Protein AF-A0A3M1DUH5-F1 (afdb_monomer_lite)

Foldseek 3Di:
DDLLVLLLVLLVLLVVLLVVQCVDPVRVVVSVLSVVLSVLSVVCNVPLVVQDPVCNLVPVVVSLVVSLVSLVVSLVVCVVVVPPPSNVSSVVSSVSSVVSNVVD

Se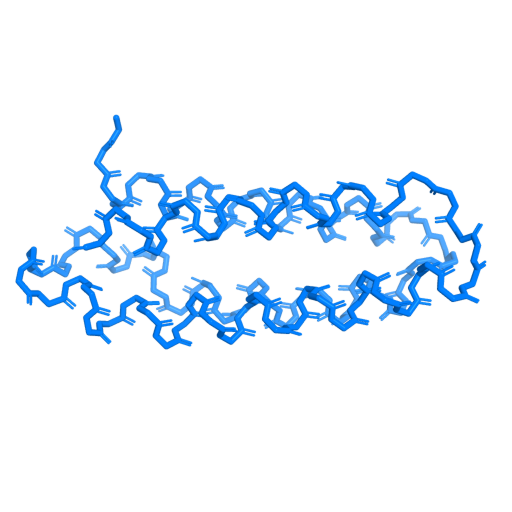quence (104 aa):
MNISSRYRHLVAEVEDMQQRMARVEELDRYARRLERAVEILAELHESVGEIPQMHLERELTPVLLKAHNRIDRIRVDLENQEVADWPGRLWSLQQAIYRLLNDL

Structure (mmCIF, N/CA/C/O backbone):
data_AF-A0A3M1DUH5-F1
#
_entry.id   AF-A0A3M1DUH5-F1
#
loop_
_atom_site.group_PDB
_atom_site.id
_atom_site.type_symbol
_atom_site.label_atom_id
_atom_site.label_alt_id
_atom_site.label_comp_id
_atom_site.label_asym_id
_atom_site.label_entity_id
_atom_site.label_seq_id
_atom_site.pdbx_PDB_ins_code
_atom_site.Cartn_x
_atom_site.Cartn_y
_atom_site.Cartn_z
_atom_site.occupancy
_atom_site.B_iso_or_equiv
_atom_site.auth_seq_id
_atom_site.auth_comp_id
_atom_site.auth_asym_id
_atom_site.auth_atom_id
_atom_site.pdbx_PDB_model_num
ATOM 1 N N . MET A 1 1 ? -16.769 4.496 1.741 1.00 68.69 1 MET A N 1
ATOM 2 C CA . MET A 1 1 ? -16.121 3.225 2.139 1.00 68.69 1 MET A CA 1
ATOM 3 C C . MET A 1 1 ? -15.584 3.387 3.554 1.00 68.69 1 MET A C 1
ATOM 5 O O . MET A 1 1 ? -15.014 4.436 3.824 1.00 68.69 1 MET A O 1
ATOM 9 N N . ASN A 1 2 ? -15.791 2.412 4.444 1.00 91.25 2 ASN A N 1
ATOM 10 C CA . ASN A 1 2 ? -15.215 2.440 5.799 1.00 91.25 2 ASN A CA 1
ATOM 11 C C . ASN A 1 2 ? -13.698 2.136 5.768 1.00 91.25 2 ASN A C 1
ATOM 13 O O . ASN A 1 2 ? -13.175 1.709 4.735 1.00 91.25 2 ASN A O 1
ATOM 17 N N . ILE A 1 3 ? -12.997 2.370 6.883 1.00 95.12 3 ILE A N 1
ATOM 18 C CA . ILE A 1 3 ? -11.538 2.181 6.998 1.00 95.12 3 ILE A CA 1
ATOM 19 C C . ILE A 1 3 ? -11.114 0.760 6.624 1.00 95.12 3 ILE A C 1
ATOM 21 O O . ILE A 1 3 ? -10.188 0.594 5.835 1.00 95.12 3 ILE A O 1
ATOM 25 N N . SER A 1 4 ? -11.838 -0.260 7.087 1.00 94.69 4 SER A N 1
ATOM 26 C CA . SER A 1 4 ? -11.532 -1.659 6.774 1.00 94.69 4 SER A CA 1
ATOM 27 C C . SER A 1 4 ? -11.640 -1.975 5.281 1.00 94.69 4 SER A C 1
ATOM 29 O O . SER A 1 4 ? -10.758 -2.623 4.724 1.00 94.69 4 SER A O 1
ATOM 31 N N . SER A 1 5 ? -12.659 -1.457 4.590 1.00 95.50 5 SER A N 1
ATOM 32 C CA . SER A 1 5 ? -12.778 -1.622 3.134 1.00 95.50 5 SER A CA 1
ATOM 33 C C . SER A 1 5 ? -11.647 -0.915 2.389 1.00 95.50 5 SER A C 1
ATOM 35 O O . SER A 1 5 ? -11.136 -1.439 1.404 1.00 95.50 5 SER A O 1
ATOM 37 N N . ARG A 1 6 ? -11.250 0.282 2.843 1.00 96.62 6 ARG A N 1
ATOM 38 C CA . ARG A 1 6 ? -10.146 1.040 2.229 1.00 96.62 6 ARG A CA 1
ATOM 39 C C . ARG A 1 6 ? -8.809 0.353 2.439 1.00 96.62 6 ARG A C 1
ATOM 41 O O . ARG A 1 6 ? -8.015 0.308 1.510 1.00 96.62 6 ARG A O 1
ATOM 48 N N . TYR A 1 7 ? -8.594 -0.206 3.624 1.00 97.69 7 TYR A N 1
ATOM 49 C CA . TYR A 1 7 ? -7.414 -0.996 3.932 1.00 97.69 7 TYR A CA 1
ATOM 50 C C . TYR A 1 7 ? -7.321 -2.233 3.034 1.00 97.69 7 TYR A C 1
ATOM 52 O O . TYR A 1 7 ? -6.300 -2.441 2.393 1.00 97.69 7 TYR A O 1
ATOM 60 N N . ARG A 1 8 ? -8.404 -3.012 2.901 1.00 97.19 8 ARG A N 1
ATOM 61 C CA . ARG A 1 8 ? -8.422 -4.189 2.011 1.00 97.19 8 ARG A CA 1
ATOM 62 C C . ARG A 1 8 ? -8.184 -3.824 0.549 1.00 97.19 8 ARG A C 1
ATOM 64 O O . ARG A 1 8 ? -7.441 -4.511 -0.141 1.00 97.19 8 ARG A O 1
ATOM 71 N N . HIS A 1 9 ? -8.774 -2.720 0.090 1.00 97.12 9 HIS A N 1
ATOM 72 C CA . HIS A 1 9 ? -8.517 -2.217 -1.257 1.00 97.12 9 HIS A CA 1
ATOM 73 C C . HIS A 1 9 ? -7.044 -1.849 -1.455 1.00 97.12 9 HIS A C 1
ATOM 75 O O . HIS A 1 9 ? -6.451 -2.258 -2.444 1.00 97.12 9 HIS A O 1
ATOM 81 N N . LEU A 1 10 ? -6.440 -1.161 -0.483 1.00 97.88 10 LEU A N 1
ATOM 82 C CA . LEU A 1 10 ? -5.019 -0.829 -0.505 1.00 97.88 10 LEU A CA 1
ATOM 83 C C . LEU A 1 10 ? -4.134 -2.084 -0.587 1.00 97.88 10 LEU A C 1
ATOM 85 O O . LEU A 1 10 ? -3.183 -2.091 -1.362 1.00 97.88 10 LEU A O 1
ATOM 89 N N . VAL A 1 11 ? -4.439 -3.143 0.175 1.00 98.06 11 VAL A N 1
ATOM 90 C CA . VAL A 1 11 ? -3.690 -4.413 0.097 1.00 98.06 11 VAL A CA 1
ATOM 91 C C . VAL A 1 11 ? -3.745 -4.975 -1.325 1.00 98.06 11 VAL A C 1
ATOM 93 O O . VAL A 1 11 ? -2.699 -5.237 -1.916 1.00 98.06 11 VAL A O 1
ATOM 96 N N . ALA A 1 12 ? -4.943 -5.047 -1.912 1.00 97.81 12 ALA A N 1
ATOM 97 C CA . ALA A 1 12 ? -5.131 -5.525 -3.280 1.00 97.81 12 ALA A CA 1
ATOM 98 C C . ALA A 1 12 ? -4.411 -4.653 -4.331 1.00 97.81 12 ALA A C 1
ATOM 100 O O . ALA A 1 12 ? -3.862 -5.180 -5.296 1.00 97.81 12 ALA A O 1
ATOM 101 N N . GLU A 1 13 ? -4.372 -3.327 -4.157 1.00 97.88 13 GLU A N 1
ATOM 102 C CA . GLU A 1 13 ? -3.637 -2.422 -5.055 1.00 97.88 13 GLU A CA 1
ATOM 103 C C . GLU A 1 13 ? -2.117 -2.648 -4.989 1.00 97.88 13 GLU A C 1
ATOM 105 O O . GLU A 1 13 ? -1.436 -2.622 -6.018 1.00 97.88 13 GLU A O 1
ATOM 110 N N . VAL A 1 14 ? -1.569 -2.886 -3.793 1.00 97.94 14 VAL A N 1
ATOM 111 C CA . VAL A 1 14 ? -0.138 -3.177 -3.616 1.00 97.94 14 VAL A CA 1
ATOM 112 C C . VAL A 1 14 ? 0.209 -4.561 -4.181 1.00 97.94 14 VAL A C 1
ATOM 114 O O . VAL A 1 14 ? 1.247 -4.705 -4.830 1.00 97.94 14 VAL A O 1
ATOM 117 N N . GLU A 1 15 ? -0.667 -5.554 -4.005 1.00 98.25 15 GLU A N 1
ATOM 118 C CA . GLU A 1 15 ? -0.543 -6.891 -4.604 1.00 98.25 15 GLU A CA 1
ATOM 119 C C . GLU A 1 15 ? -0.559 -6.852 -6.135 1.00 98.25 15 GLU A C 1
ATOM 121 O O . GLU A 1 15 ? 0.330 -7.409 -6.779 1.00 98.25 15 GLU A O 1
ATOM 126 N N . ASP A 1 16 ? -1.524 -6.157 -6.740 1.00 98.19 16 ASP A N 1
ATOM 127 C CA . ASP A 1 16 ? -1.594 -5.996 -8.196 1.00 98.19 16 ASP A CA 1
ATOM 128 C C . ASP A 1 16 ? -0.347 -5.277 -8.735 1.00 98.19 16 ASP A C 1
ATOM 130 O O . ASP A 1 16 ? 0.230 -5.697 -9.742 1.00 98.19 16 ASP A O 1
ATOM 134 N N . MET A 1 17 ? 0.147 -4.250 -8.036 1.00 97.69 17 MET A N 1
ATOM 135 C CA . MET A 1 17 ? 1.401 -3.592 -8.407 1.00 97.69 17 MET A CA 1
ATOM 136 C C . MET A 1 17 ? 2.588 -4.559 -8.369 1.00 97.69 17 MET A C 1
ATOM 138 O O . MET A 1 17 ? 3.380 -4.593 -9.313 1.00 97.69 17 MET A O 1
ATOM 142 N N . GLN A 1 18 ? 2.696 -5.369 -7.314 1.00 97.94 18 GLN A N 1
ATOM 143 C CA . GLN A 1 18 ? 3.738 -6.385 -7.178 1.00 97.94 18 GLN A CA 1
ATOM 144 C C . GLN A 1 18 ? 3.694 -7.388 -8.333 1.00 97.94 18 GLN A C 1
ATOM 146 O O . GLN A 1 18 ? 4.725 -7.629 -8.965 1.00 97.94 18 GLN A O 1
ATOM 151 N N . GLN A 1 19 ? 2.512 -7.899 -8.674 1.00 97.81 19 GLN A N 1
ATOM 152 C CA . GLN A 1 19 ? 2.345 -8.853 -9.769 1.00 97.81 19 GLN A CA 1
ATOM 153 C C . GLN A 1 19 ? 2.691 -8.238 -11.127 1.00 97.81 19 GLN A C 1
ATOM 155 O O . GLN A 1 19 ? 3.295 -8.899 -11.972 1.00 97.81 19 GLN A O 1
ATOM 160 N N . ARG A 1 20 ? 2.335 -6.968 -11.355 1.00 96.38 20 ARG A N 1
ATOM 161 C CA . ARG A 1 20 ? 2.697 -6.253 -12.587 1.00 96.38 20 ARG A CA 1
ATOM 162 C C . ARG A 1 20 ? 4.206 -6.073 -12.709 1.00 96.38 20 ARG A C 1
ATOM 164 O O . ARG A 1 20 ? 4.735 -6.278 -13.796 1.00 96.38 20 ARG A O 1
ATOM 171 N N . MET A 1 21 ? 4.891 -5.729 -11.617 1.00 96.00 21 MET A N 1
ATOM 172 C CA . MET A 1 21 ? 6.354 -5.631 -11.600 1.00 96.00 21 MET A CA 1
ATOM 173 C C . MET A 1 21 ? 7.013 -6.996 -11.828 1.00 96.00 21 MET A C 1
ATOM 175 O O . MET A 1 21 ? 7.977 -7.078 -12.574 1.00 96.00 21 MET A O 1
ATOM 179 N N . ALA A 1 22 ? 6.474 -8.076 -11.254 1.00 96.56 22 ALA A N 1
ATOM 180 C CA . ALA A 1 22 ? 7.028 -9.427 -11.402 1.00 96.56 22 ALA A CA 1
ATOM 181 C C . ALA A 1 22 ? 6.987 -9.960 -12.848 1.00 96.56 22 ALA A C 1
ATOM 183 O O . ALA A 1 22 ? 7.726 -10.877 -13.191 1.00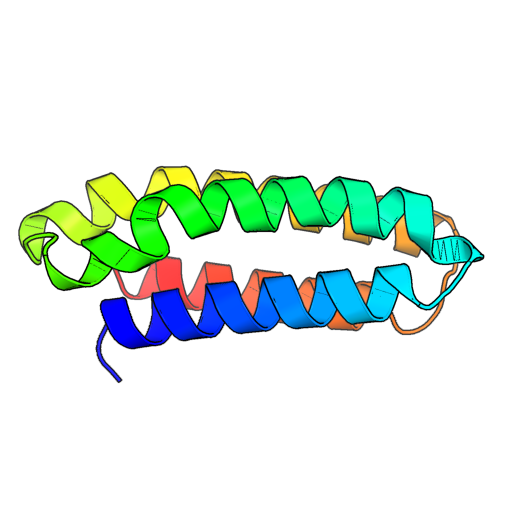 96.56 22 ALA A O 1
ATOM 184 N N . ARG A 1 23 ? 6.124 -9.399 -13.705 1.00 96.25 23 ARG A N 1
ATOM 185 C CA . ARG A 1 23 ? 6.018 -9.763 -15.130 1.00 96.25 23 ARG A CA 1
ATOM 186 C C . ARG A 1 23 ? 7.039 -9.057 -16.023 1.00 96.25 23 ARG A C 1
ATOM 188 O O . ARG A 1 23 ? 7.105 -9.367 -17.208 1.00 96.25 23 ARG A O 1
ATOM 195 N N . VAL A 1 24 ? 7.787 -8.100 -15.481 1.00 94.19 24 VAL A N 1
ATOM 196 C CA . VAL A 1 24 ? 8.821 -7.347 -16.194 1.00 94.19 24 VAL A CA 1
ATOM 197 C C . VAL A 1 24 ? 10.171 -7.797 -15.648 1.00 94.19 24 VAL A C 1
ATOM 199 O O . VAL A 1 24 ? 10.446 -7.625 -14.462 1.00 94.19 24 VAL A O 1
ATOM 202 N N . GLU A 1 25 ? 11.006 -8.396 -16.497 1.00 91.75 25 GLU A N 1
ATOM 203 C CA . GLU A 1 25 ? 12.260 -9.041 -16.081 1.00 91.75 25 GLU A CA 1
ATOM 204 C C . GLU A 1 25 ? 13.200 -8.064 -15.358 1.00 91.75 25 GLU A C 1
ATOM 206 O O . GLU A 1 25 ? 13.741 -8.382 -14.297 1.00 91.75 25 GLU A O 1
ATOM 211 N N . GLU A 1 26 ? 13.310 -6.826 -15.846 1.00 92.12 26 GLU A N 1
ATOM 212 C CA . GLU A 1 26 ? 14.136 -5.782 -15.231 1.00 92.12 26 GLU A CA 1
ATOM 213 C C . GLU A 1 26 ? 13.640 -5.366 -13.834 1.00 92.12 26 GLU A C 1
ATOM 215 O O . GLU A 1 26 ? 14.389 -4.778 -13.044 1.00 92.12 26 GLU A O 1
ATOM 220 N N . LEU A 1 27 ? 12.381 -5.683 -13.510 1.00 95.38 27 LEU A N 1
ATOM 221 C CA . LEU A 1 27 ? 11.717 -5.297 -12.271 1.00 95.38 27 LEU A CA 1
ATOM 222 C C . LEU A 1 27 ? 11.570 -6.415 -11.249 1.00 95.38 27 LEU A C 1
ATOM 224 O O . LEU A 1 27 ? 11.188 -6.130 -10.113 1.00 95.38 27 LEU A O 1
ATOM 228 N N . ASP A 1 28 ? 11.927 -7.649 -11.588 1.00 94.69 28 ASP A N 1
ATOM 229 C CA . ASP A 1 28 ? 11.765 -8.823 -10.726 1.00 94.69 28 ASP A CA 1
ATOM 230 C C . ASP A 1 28 ? 12.384 -8.619 -9.324 1.00 94.69 28 ASP A C 1
ATOM 232 O O . ASP A 1 28 ? 11.769 -8.903 -8.291 1.00 94.69 28 ASP A O 1
ATOM 236 N N . ARG A 1 29 ? 13.564 -7.986 -9.244 1.00 94.94 29 ARG A N 1
ATOM 237 C CA . ARG A 1 29 ? 14.185 -7.650 -7.946 1.00 94.94 29 ARG A CA 1
ATOM 238 C C . ARG A 1 29 ? 13.360 -6.669 -7.106 1.00 94.94 29 ARG A C 1
ATOM 240 O O . ARG A 1 29 ? 13.386 -6.737 -5.878 1.00 94.94 29 ARG A O 1
ATOM 247 N N . TYR A 1 30 ? 12.657 -5.737 -7.743 1.00 96.38 30 TYR A N 1
ATOM 248 C CA . TYR A 1 30 ? 11.809 -4.763 -7.063 1.00 96.38 30 TYR A CA 1
ATOM 249 C C . TYR A 1 30 ? 10.455 -5.367 -6.715 1.00 96.38 30 TYR A C 1
ATOM 251 O O . TYR A 1 30 ? 9.944 -5.086 -5.636 1.00 96.38 30 TYR A O 1
ATOM 259 N N . ALA A 1 31 ? 9.930 -6.258 -7.558 1.00 97.06 31 ALA A N 1
ATOM 260 C CA . ALA A 1 31 ? 8.740 -7.043 -7.265 1.00 97.06 31 ALA A CA 1
ATOM 261 C C . ALA A 1 31 ? 8.926 -7.877 -5.988 1.00 97.06 31 ALA A C 1
ATOM 263 O O . ALA A 1 31 ? 8.096 -7.801 -5.086 1.00 97.06 31 ALA A O 1
ATOM 264 N N . ARG A 1 32 ? 10.068 -8.564 -5.831 1.00 96.81 32 ARG A N 1
ATOM 265 C CA . ARG A 1 32 ? 10.424 -9.275 -4.582 1.00 96.81 32 A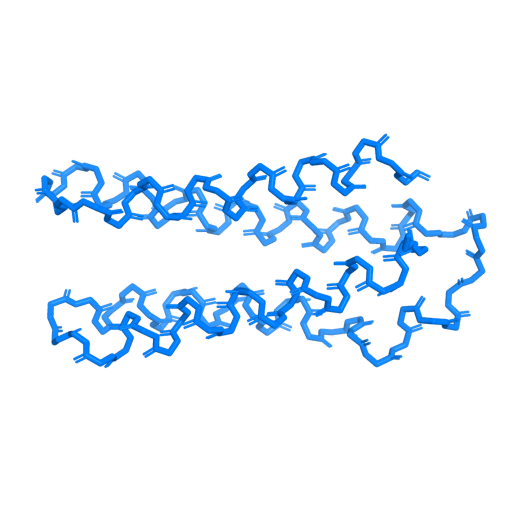RG A CA 1
ATOM 266 C C . ARG A 1 32 ? 10.542 -8.360 -3.360 1.00 96.81 32 ARG A C 1
ATOM 268 O O . ARG A 1 32 ? 10.285 -8.763 -2.229 1.00 96.81 32 ARG A O 1
ATOM 275 N N . ARG A 1 33 ? 10.958 -7.105 -3.548 1.00 96.50 33 ARG A N 1
ATOM 276 C CA . ARG A 1 33 ? 10.993 -6.118 -2.454 1.00 96.50 33 ARG A CA 1
ATOM 277 C C . ARG A 1 33 ? 9.595 -5.613 -2.106 1.00 96.50 33 ARG A C 1
ATOM 279 O O . ARG A 1 33 ? 9.331 -5.379 -0.927 1.00 96.50 33 ARG A O 1
ATOM 286 N N . LEU A 1 34 ? 8.733 -5.444 -3.108 1.00 97.38 34 LEU A N 1
ATOM 287 C CA . LEU A 1 34 ? 7.350 -5.004 -2.947 1.00 97.38 34 LEU A CA 1
ATOM 288 C C . LEU A 1 34 ? 6.477 -6.099 -2.319 1.00 97.38 34 LEU A C 1
ATOM 290 O O . LEU A 1 34 ? 5.608 -5.784 -1.516 1.00 97.38 34 LEU A O 1
ATOM 294 N N . GLU A 1 35 ? 6.785 -7.372 -2.570 1.00 97.94 35 GLU A N 1
ATOM 295 C CA . GLU A 1 35 ? 6.191 -8.529 -1.885 1.00 97.94 35 GLU A CA 1
ATOM 296 C C . GLU A 1 35 ? 6.305 -8.409 -0.357 1.00 97.94 35 GLU A C 1
ATOM 298 O O . GLU A 1 35 ? 5.348 -8.662 0.361 1.00 97.94 35 GLU A O 1
ATOM 303 N N . ARG A 1 36 ? 7.415 -7.874 0.167 1.00 97.19 36 ARG A N 1
ATOM 304 C CA . ARG A 1 36 ? 7.541 -7.610 1.613 1.00 97.19 36 ARG A CA 1
ATOM 305 C C . ARG A 1 36 ? 6.592 -6.529 2.128 1.00 97.19 36 ARG A C 1
ATOM 307 O O . ARG A 1 36 ? 6.301 -6.504 3.318 1.00 97.19 36 ARG A O 1
ATOM 314 N N . ALA A 1 37 ? 6.168 -5.589 1.284 1.00 97.12 37 ALA A N 1
ATOM 315 C CA . ALA A 1 37 ? 5.142 -4.617 1.659 1.00 97.12 37 ALA A CA 1
ATOM 316 C C . ALA A 1 37 ? 3.745 -5.256 1.629 1.00 97.12 37 ALA A C 1
ATOM 318 O O . ALA A 1 37 ? 2.953 -4.975 2.525 1.00 97.12 37 ALA A O 1
ATOM 319 N N . VAL A 1 38 ? 3.485 -6.142 0.659 1.00 98.00 38 VAL A N 1
ATOM 320 C CA . VAL A 1 38 ? 2.273 -6.977 0.613 1.00 98.00 38 VAL A CA 1
ATOM 321 C C . VAL A 1 38 ? 2.152 -7.810 1.885 1.00 98.00 38 VAL A C 1
ATOM 323 O O . VAL A 1 38 ? 1.148 -7.697 2.573 1.00 98.00 38 VAL A O 1
ATOM 326 N N . GLU A 1 39 ? 3.189 -8.571 2.245 1.00 97.94 39 GLU A N 1
ATOM 327 C CA . GLU A 1 39 ? 3.192 -9.426 3.442 1.00 97.94 39 GLU A CA 1
ATOM 328 C C . GLU A 1 39 ? 2.848 -8.637 4.715 1.00 97.94 39 GLU A C 1
ATOM 330 O O . GLU A 1 39 ? 2.013 -9.073 5.499 1.00 97.94 39 GLU A O 1
ATOM 335 N N . ILE A 1 40 ? 3.433 -7.445 4.889 1.00 97.00 40 ILE A N 1
ATOM 336 C CA . ILE A 1 40 ? 3.164 -6.568 6.041 1.00 97.00 40 ILE A CA 1
ATOM 337 C C . ILE A 1 40 ? 1.701 -6.121 6.083 1.00 97.00 40 ILE A C 1
ATOM 339 O O . ILE A 1 40 ? 1.097 -6.092 7.149 1.00 97.00 40 ILE A O 1
ATOM 343 N N . LEU A 1 41 ? 1.128 -5.745 4.939 1.00 97.44 41 LEU A N 1
ATOM 344 C CA . LEU A 1 41 ? -0.275 -5.334 4.860 1.00 97.44 41 LEU A CA 1
ATOM 345 C C . LEU A 1 41 ? -1.232 -6.530 5.010 1.00 97.44 41 LEU A C 1
ATOM 347 O O . LEU A 1 41 ? -2.333 -6.393 5.541 1.00 97.44 41 LEU A O 1
ATOM 351 N N . ALA A 1 42 ? -0.814 -7.717 4.577 1.00 95.81 42 ALA A N 1
ATOM 352 C CA . ALA A 1 42 ? -1.598 -8.936 4.704 1.00 95.81 42 ALA A CA 1
ATOM 353 C C . ALA A 1 42 ? -1.794 -9.354 6.173 1.00 95.81 42 ALA A C 1
ATOM 355 O O . ALA A 1 42 ? -2.831 -9.936 6.485 1.00 95.81 42 ALA A O 1
ATOM 356 N N . GLU A 1 43 ? -0.876 -8.987 7.083 1.00 95.25 43 GLU A N 1
ATOM 357 C CA . GLU A 1 43 ? -0.958 -9.297 8.525 1.00 95.25 43 GLU A CA 1
ATOM 358 C C . GLU A 1 43 ? -2.302 -8.893 9.158 1.00 95.25 43 GLU A C 1
ATOM 360 O O . GLU A 1 43 ? -2.797 -9.590 10.043 1.00 95.25 43 GLU A O 1
ATOM 365 N N . LEU A 1 44 ? -2.908 -7.789 8.704 1.00 95.31 44 LEU A N 1
ATOM 366 C CA . LEU A 1 44 ? -4.190 -7.295 9.221 1.00 95.31 44 LEU A CA 1
ATOM 367 C C . LEU A 1 44 ? -5.330 -7.378 8.196 1.00 95.31 44 LEU A C 1
ATOM 369 O O . LEU A 1 44 ? -6.449 -6.968 8.492 1.00 95.31 44 LEU A O 1
ATOM 373 N N . HIS A 1 45 ? -5.092 -7.897 6.989 1.00 93.38 45 HIS A N 1
ATOM 374 C CA . HIS A 1 45 ? -6.067 -7.856 5.892 1.00 93.38 45 HIS A CA 1
ATOM 375 C C . HIS A 1 45 ? -7.406 -8.536 6.237 1.00 93.38 45 HIS A C 1
ATOM 377 O O . HIS A 1 45 ? -8.485 -7.984 5.974 1.00 93.38 45 HIS A O 1
ATOM 383 N N . GLU A 1 46 ? -7.349 -9.717 6.852 1.00 91.50 46 GLU A N 1
ATOM 384 C CA . GLU A 1 46 ? -8.544 -10.473 7.238 1.00 91.50 46 GLU A CA 1
ATOM 385 C C . GLU A 1 46 ? -9.221 -9.847 8.468 1.00 91.50 46 GLU A C 1
ATOM 387 O O . GLU A 1 46 ? -10.423 -9.556 8.437 1.00 91.50 46 GLU A O 1
ATOM 392 N N . SER A 1 47 ? -8.428 -9.530 9.496 1.00 93.62 47 SER A N 1
ATOM 393 C CA . SER A 1 47 ? -8.888 -9.086 10.818 1.00 93.62 47 SER A CA 1
ATOM 394 C C . SER A 1 47 ? -9.218 -7.593 10.924 1.00 93.62 47 SER A C 1
ATOM 396 O O . SER A 1 47 ? -9.860 -7.189 11.889 1.00 93.62 47 SER A O 1
ATOM 398 N N . VAL A 1 48 ? -8.875 -6.746 9.942 1.00 95.81 48 VAL A N 1
ATOM 399 C CA . VAL A 1 48 ? -9.128 -5.287 10.004 1.00 95.81 48 VAL A CA 1
ATOM 400 C C . VAL A 1 48 ? -10.605 -4.928 10.215 1.00 95.81 48 VAL A C 1
ATOM 402 O O . VAL A 1 48 ? -10.921 -3.876 10.764 1.00 95.81 48 VAL A O 1
ATOM 405 N N . GLY A 1 49 ? -11.529 -5.792 9.784 1.00 94.44 49 GLY A N 1
ATOM 406 C CA . GLY A 1 49 ? -12.966 -5.608 10.011 1.00 94.44 49 GLY A CA 1
ATOM 407 C C . GLY A 1 49 ? -13.406 -5.850 11.458 1.00 94.44 49 GLY A C 1
ATOM 408 O O . GLY A 1 49 ? -14.485 -5.406 11.839 1.00 94.44 49 GLY A O 1
ATOM 409 N N . GLU A 1 50 ? -12.578 -6.536 12.240 1.00 95.94 50 GLU A N 1
ATOM 410 C CA . GLU A 1 50 ? -12.822 -6.914 13.634 1.00 95.94 50 GLU A CA 1
ATOM 411 C C . GLU A 1 50 ? -12.163 -5.938 14.618 1.00 95.94 50 GLU A C 1
ATOM 413 O O . GLU A 1 50 ? -12.510 -5.924 15.799 1.00 95.94 50 GLU A O 1
ATOM 418 N N . ILE A 1 51 ? -11.235 -5.097 14.142 1.00 95.56 51 ILE A N 1
ATOM 419 C CA . ILE A 1 51 ? -10.558 -4.092 14.964 1.00 95.56 51 ILE A CA 1
ATOM 420 C C . ILE A 1 51 ? -11.591 -3.054 15.436 1.00 95.56 51 ILE A C 1
ATOM 422 O O . ILE A 1 51 ? -12.204 -2.375 14.605 1.00 95.56 51 ILE A O 1
ATOM 426 N N . PRO A 1 52 ? -11.780 -2.874 16.759 1.00 95.31 52 PRO A N 1
ATOM 427 C CA . PRO A 1 52 ? -12.651 -1.829 17.280 1.00 95.31 52 PRO A CA 1
ATOM 428 C C . PRO A 1 52 ? -12.206 -0.453 16.782 1.00 95.31 52 PRO A C 1
ATOM 430 O O . PRO A 1 52 ? -11.011 -0.168 16.759 1.00 95.31 52 PRO A O 1
ATOM 433 N N . GLN A 1 53 ? -13.154 0.430 16.454 1.00 92.94 53 GLN A N 1
ATOM 434 C CA . GLN A 1 53 ? -12.845 1.738 15.861 1.00 92.94 53 GLN A CA 1
ATOM 435 C C . GLN A 1 53 ? -11.807 2.536 16.668 1.00 92.94 53 GLN A C 1
ATOM 437 O O . GLN A 1 53 ? -10.879 3.088 16.093 1.00 92.94 53 GLN A O 1
ATOM 442 N N . MET A 1 54 ? -11.907 2.519 18.001 1.00 94.69 54 MET A N 1
ATOM 443 C CA . MET A 1 54 ? -10.973 3.205 18.907 1.00 94.69 54 MET A CA 1
ATOM 444 C C . MET A 1 54 ? -9.537 2.646 18.907 1.00 94.69 54 MET A C 1
ATOM 446 O O . MET A 1 54 ? -8.651 3.238 19.514 1.00 94.69 54 MET A O 1
ATOM 450 N N . HIS A 1 55 ? -9.309 1.490 18.283 1.00 96.50 55 HIS A N 1
ATOM 451 C CA . HIS A 1 55 ? -7.997 0.860 18.151 1.00 96.50 55 HIS A CA 1
ATOM 452 C C . HIS A 1 55 ? -7.431 0.960 16.729 1.00 96.50 55 HIS A C 1
ATOM 454 O O . HIS A 1 55 ? -6.255 0.661 16.548 1.00 96.50 55 HIS A O 1
ATOM 460 N N . LEU A 1 56 ? -8.213 1.395 15.731 1.00 95.69 56 LEU A N 1
ATOM 461 C CA . LEU A 1 56 ? -7.780 1.413 14.328 1.00 95.69 56 LEU A CA 1
ATOM 462 C C . LEU A 1 56 ? -6.484 2.200 14.125 1.00 95.69 56 LEU A C 1
ATOM 464 O O . LEU A 1 56 ? -5.560 1.679 13.509 1.00 95.69 56 LEU A O 1
ATOM 468 N N . GLU A 1 57 ? -6.385 3.406 14.685 1.00 96.69 57 GLU A N 1
ATOM 469 C CA . GLU A 1 57 ? -5.169 4.221 14.601 1.00 96.69 57 GLU A CA 1
ATOM 470 C C . GLU A 1 57 ? -3.953 3.478 15.173 1.00 96.69 57 GLU A C 1
ATOM 472 O O . GLU A 1 57 ? -2.917 3.372 14.514 1.00 96.69 57 GLU A O 1
ATOM 477 N N . ARG A 1 58 ? -4.092 2.895 16.370 1.00 97.69 58 ARG A N 1
ATOM 478 C CA . ARG A 1 58 ? -3.009 2.181 17.059 1.00 97.69 58 ARG A CA 1
ATOM 479 C C . ARG A 1 58 ? -2.541 0.943 16.294 1.00 97.69 58 ARG A C 1
ATOM 481 O O . ARG A 1 58 ? -1.338 0.708 16.217 1.00 97.69 58 ARG A O 1
ATOM 488 N N . GLU A 1 59 ? -3.471 0.152 15.765 1.00 97.38 59 GLU A N 1
ATOM 489 C CA . GLU A 1 59 ? -3.156 -1.115 15.095 1.00 97.38 59 GLU A CA 1
ATOM 490 C C . GLU A 1 59 ? -2.679 -0.898 13.648 1.00 97.38 59 GLU A C 1
ATOM 492 O O . GLU A 1 59 ? -1.714 -1.523 13.208 1.00 97.38 59 GLU A O 1
ATOM 497 N N . LEU A 1 60 ? -3.310 0.015 12.897 1.00 97.69 60 LEU A N 1
ATOM 498 C CA . LEU A 1 60 ? -3.025 0.200 11.471 1.00 97.69 60 LEU A CA 1
ATOM 499 C C . LEU A 1 60 ? -1.834 1.121 11.205 1.00 97.69 60 LEU A C 1
ATOM 501 O O . LEU A 1 60 ? -1.088 0.871 10.256 1.00 97.69 60 LEU A O 1
ATOM 505 N N . THR A 1 61 ? -1.603 2.153 12.023 1.00 97.88 61 THR A N 1
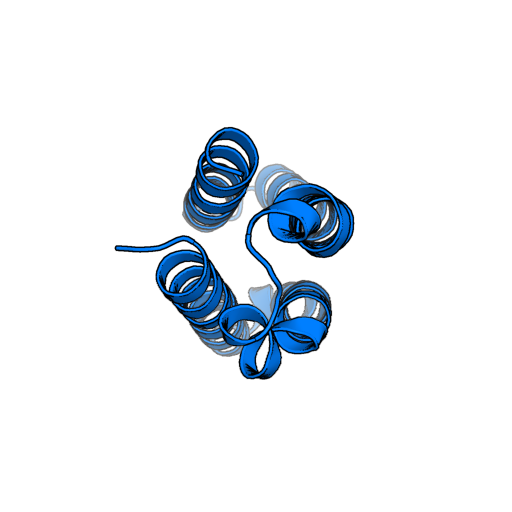ATOM 506 C CA . THR A 1 61 ? -0.523 3.128 11.779 1.00 97.88 61 THR A CA 1
ATOM 507 C C . THR A 1 61 ? 0.860 2.478 11.641 1.00 97.88 61 THR A C 1
ATOM 509 O O . THR A 1 61 ? 1.549 2.762 10.655 1.00 97.88 61 THR A O 1
ATOM 512 N N . PRO A 1 62 ? 1.296 1.567 12.538 1.00 98.06 62 PRO A N 1
ATOM 513 C CA . PRO A 1 62 ? 2.612 0.939 12.419 1.00 98.06 62 PRO A CA 1
ATOM 514 C C . PRO A 1 62 ? 2.761 0.113 11.138 1.00 98.06 62 PRO A C 1
ATOM 516 O O . PRO A 1 62 ? 3.826 0.114 10.519 1.00 98.06 62 PRO A O 1
ATOM 519 N N . VAL A 1 63 ? 1.701 -0.586 10.735 1.00 97.81 63 VAL A N 1
ATOM 520 C CA . VAL A 1 63 ? 1.678 -1.436 9.539 1.00 97.81 63 VAL A CA 1
ATOM 521 C C . VAL A 1 63 ? 1.729 -0.580 8.271 1.00 97.81 63 VAL A C 1
ATOM 523 O O . VAL A 1 63 ? 2.578 -0.800 7.403 1.00 97.81 63 VAL A O 1
ATOM 526 N N . LEU A 1 64 ? 0.903 0.465 8.206 1.00 98.25 64 LEU A N 1
ATOM 527 C CA . LEU A 1 64 ? 0.855 1.409 7.091 1.00 98.25 64 LEU A CA 1
ATOM 528 C C . LEU A 1 64 ? 2.175 2.172 6.917 1.00 98.25 64 LEU A C 1
ATOM 530 O O . LEU A 1 64 ? 2.685 2.256 5.801 1.00 98.25 64 LEU A O 1
ATOM 534 N N . LEU A 1 65 ? 2.786 2.663 8.000 1.00 98.31 65 LEU A N 1
ATOM 535 C CA . LEU A 1 65 ? 4.079 3.354 7.928 1.00 98.31 65 LEU A CA 1
ATOM 536 C C . LEU A 1 65 ? 5.215 2.425 7.480 1.00 98.31 65 LEU A C 1
ATOM 538 O O . LEU A 1 65 ? 6.069 2.825 6.684 1.00 98.31 65 LEU A O 1
ATOM 542 N N . LYS A 1 66 ? 5.234 1.169 7.949 1.00 98.12 66 LYS A N 1
ATOM 543 C CA . LYS A 1 66 ? 6.216 0.174 7.489 1.00 98.12 66 LYS A CA 1
ATOM 544 C C . LYS A 1 66 ? 6.074 -0.099 5.991 1.00 98.12 66 LYS A C 1
ATOM 546 O O . LYS A 1 66 ? 7.087 -0.106 5.288 1.00 98.12 66 LYS A O 1
ATOM 551 N N . ALA A 1 67 ? 4.848 -0.298 5.504 1.00 97.88 67 ALA A N 1
ATOM 552 C CA . ALA A 1 67 ? 4.580 -0.499 4.082 1.00 97.88 67 ALA A CA 1
ATOM 553 C C . ALA A 1 67 ? 4.977 0.736 3.256 1.00 97.88 67 ALA A C 1
ATOM 555 O O . ALA A 1 67 ? 5.722 0.606 2.283 1.00 97.88 67 ALA A O 1
ATOM 556 N N . HIS A 1 68 ? 4.588 1.935 3.704 1.00 98.12 68 HIS A N 1
ATOM 557 C CA . HIS A 1 68 ? 4.944 3.204 3.067 1.00 98.12 68 HIS A CA 1
ATOM 558 C C . HIS A 1 68 ? 6.458 3.348 2.886 1.00 98.12 68 HIS A C 1
ATOM 560 O O . HIS A 1 68 ? 6.930 3.586 1.778 1.00 98.12 68 HIS A O 1
ATOM 566 N N . ASN A 1 69 ? 7.234 3.139 3.953 1.00 97.88 69 ASN A N 1
ATOM 567 C CA . ASN A 1 69 ? 8.690 3.279 3.916 1.00 97.88 69 ASN A CA 1
ATOM 568 C C . ASN A 1 69 ? 9.366 2.260 2.989 1.00 97.88 69 ASN A C 1
ATOM 570 O O . ASN A 1 69 ? 10.410 2.547 2.404 1.00 97.88 69 ASN A O 1
ATOM 574 N N . ARG A 1 70 ? 8.800 1.057 2.846 1.00 97.44 70 ARG A N 1
ATOM 575 C CA . ARG A 1 70 ? 9.312 0.065 1.890 1.00 97.44 70 ARG A CA 1
ATOM 576 C C . ARG A 1 70 ? 9.040 0.482 0.453 1.00 97.44 70 ARG A C 1
ATOM 578 O O . ARG A 1 70 ? 9.959 0.414 -0.360 1.00 97.44 70 ARG A O 1
ATOM 585 N N . ILE A 1 71 ? 7.817 0.924 0.168 1.00 98.12 71 ILE A N 1
ATOM 586 C CA . ILE A 1 71 ? 7.421 1.402 -1.160 1.00 98.12 71 ILE A CA 1
ATOM 587 C C . ILE A 1 71 ? 8.264 2.619 -1.554 1.00 98.12 71 ILE A C 1
ATOM 589 O O . ILE A 1 71 ? 8.781 2.656 -2.667 1.00 98.12 71 ILE A O 1
ATOM 593 N N . ASP A 1 72 ? 8.496 3.552 -0.627 1.00 98.12 72 ASP A N 1
ATOM 594 C CA . ASP A 1 72 ? 9.314 4.744 -0.871 1.00 98.12 72 ASP A CA 1
ATOM 595 C C . ASP A 1 72 ? 10.741 4.399 -1.306 1.00 98.12 72 ASP A C 1
ATOM 597 O O . ASP A 1 72 ? 11.233 4.899 -2.312 1.00 98.12 72 ASP A O 1
ATOM 601 N N . ARG A 1 73 ? 11.390 3.461 -0.606 1.00 97.81 73 ARG A N 1
ATOM 602 C CA . ARG A 1 73 ? 12.741 3.003 -0.969 1.00 97.81 73 ARG A CA 1
ATOM 603 C C . ARG A 1 73 ? 12.786 2.370 -2.357 1.00 97.81 73 ARG A C 1
ATOM 605 O O . ARG A 1 73 ? 13.781 2.507 -3.053 1.00 97.81 73 ARG A O 1
ATOM 612 N N . ILE A 1 74 ? 11.740 1.641 -2.751 1.00 97.44 74 ILE A N 1
ATOM 613 C CA . ILE A 1 74 ? 11.651 1.052 -4.095 1.00 97.44 74 ILE A CA 1
ATOM 614 C C . ILE A 1 74 ? 11.477 2.160 -5.137 1.00 97.44 74 ILE A C 1
ATOM 616 O O . ILE A 1 74 ? 12.159 2.133 -6.158 1.00 97.44 74 ILE A O 1
ATOM 620 N N . ARG A 1 75 ? 10.607 3.141 -4.865 1.00 97.44 75 ARG A N 1
ATOM 621 C CA . ARG A 1 75 ? 10.384 4.300 -5.734 1.00 97.44 75 ARG A CA 1
ATOM 622 C C . ARG A 1 75 ? 11.682 5.062 -5.982 1.00 97.44 75 ARG A C 1
ATOM 624 O O . ARG A 1 75 ? 12.054 5.221 -7.137 1.00 97.44 75 ARG A O 1
ATOM 631 N N . VAL A 1 76 ? 12.389 5.454 -4.923 1.00 96.75 76 VAL A N 1
ATOM 632 C CA . VAL A 1 76 ? 13.661 6.192 -5.019 1.00 96.75 76 VAL A CA 1
ATOM 633 C C . VAL A 1 76 ? 14.702 5.406 -5.822 1.00 96.75 76 VAL A C 1
ATOM 635 O O . VAL A 1 76 ? 15.379 5.964 -6.682 1.00 96.75 76 VAL A O 1
ATOM 638 N N . ASP A 1 77 ? 14.804 4.093 -5.609 1.00 96.19 77 ASP A N 1
ATOM 639 C CA . ASP A 1 77 ? 15.751 3.264 -6.360 1.00 96.19 77 ASP A CA 1
ATOM 640 C C . ASP A 1 77 ? 15.401 3.133 -7.849 1.00 96.19 77 ASP A C 1
ATOM 642 O O . ASP A 1 77 ? 16.297 2.901 -8.658 1.00 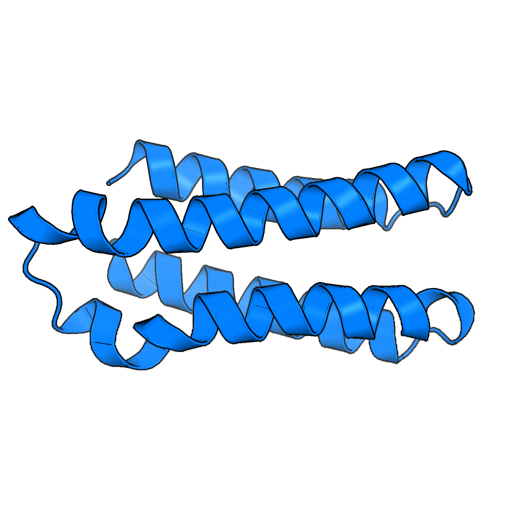96.19 77 ASP A O 1
ATOM 646 N N . LEU A 1 78 ? 14.123 3.237 -8.218 1.00 95.12 78 LEU A N 1
ATOM 647 C CA . LEU A 1 78 ? 13.679 3.249 -9.615 1.00 95.12 78 LEU A CA 1
ATOM 648 C C . LEU A 1 78 ? 13.875 4.624 -10.263 1.00 95.12 78 LEU A C 1
ATOM 650 O O . LEU A 1 78 ? 14.279 4.683 -11.421 1.00 95.12 78 LEU A O 1
ATOM 654 N N . GLU A 1 79 ? 13.650 5.711 -9.516 1.00 94.88 79 GLU A N 1
ATOM 655 C CA . GLU A 1 79 ? 13.945 7.085 -9.954 1.00 94.88 79 GLU A CA 1
ATOM 656 C C . GLU A 1 79 ? 15.433 7.235 -10.290 1.00 94.88 79 GLU A C 1
ATOM 658 O O . GLU A 1 79 ? 15.779 7.718 -11.364 1.00 94.88 79 GLU A O 1
ATOM 663 N N . ASN A 1 80 ? 16.313 6.720 -9.426 1.00 93.06 80 ASN A N 1
ATOM 664 C CA . ASN A 1 80 ? 17.765 6.750 -9.630 1.00 93.06 80 ASN A CA 1
ATOM 665 C C . ASN A 1 80 ? 18.245 5.934 -10.839 1.00 93.06 80 ASN A C 1
ATOM 667 O O . ASN A 1 80 ? 19.376 6.109 -11.284 1.00 93.06 80 ASN A O 1
ATOM 671 N N . GLN A 1 81 ? 17.423 5.013 -11.337 1.00 89.81 81 GLN A N 1
ATOM 672 C CA . GLN A 1 81 ? 17.733 4.190 -12.506 1.00 89.81 81 GLN A CA 1
ATOM 673 C C . GLN A 1 81 ? 17.023 4.660 -13.772 1.00 89.81 81 GLN A C 1
ATOM 675 O O . GLN A 1 81 ? 17.072 3.961 -14.781 1.00 89.81 81 GLN A O 1
ATOM 680 N N . GLU A 1 82 ? 16.351 5.813 -13.710 1.00 86.81 82 GLU A N 1
ATOM 681 C CA . GLU A 1 82 ? 15.617 6.406 -14.831 1.00 86.81 82 GLU A CA 1
ATOM 682 C C . GLU A 1 82 ? 14.583 5.441 -15.445 1.00 86.81 82 GLU A C 1
ATOM 684 O O . GLU A 1 82 ? 14.229 5.529 -16.621 1.00 86.81 82 GLU A O 1
ATOM 689 N N . VAL A 1 83 ? 14.060 4.511 -14.634 1.00 81.62 83 VAL A N 1
ATOM 690 C CA . VAL A 1 83 ? 13.034 3.562 -15.068 1.00 81.62 83 VAL A CA 1
ATOM 691 C C . VAL A 1 83 ? 11.700 4.301 -15.133 1.00 81.62 83 VAL A C 1
ATOM 693 O O . VAL A 1 83 ? 11.056 4.547 -14.111 1.00 81.62 83 VAL A O 1
ATOM 696 N N . ALA A 1 84 ? 11.297 4.674 -16.348 1.00 78.69 84 ALA A N 1
ATOM 697 C CA . ALA A 1 84 ? 10.084 5.446 -16.594 1.00 78.69 84 ALA A CA 1
ATOM 698 C C . ALA A 1 84 ? 8.809 4.743 -16.076 1.00 78.69 84 ALA A C 1
ATOM 700 O O . ALA A 1 84 ? 8.742 3.519 -15.957 1.00 78.69 84 ALA A O 1
ATOM 701 N N . ASP A 1 85 ? 7.786 5.545 -15.768 1.00 88.88 85 ASP A N 1
ATOM 702 C CA . ASP A 1 85 ? 6.429 5.180 -15.320 1.00 88.88 85 ASP A CA 1
ATOM 703 C C . ASP A 1 85 ? 6.275 4.521 -13.938 1.00 88.88 85 ASP A C 1
ATOM 705 O O . ASP A 1 85 ? 5.283 4.775 -13.245 1.00 88.88 85 ASP A O 1
ATOM 709 N N . TRP A 1 86 ? 7.220 3.696 -13.492 1.00 93.75 86 TRP A N 1
ATOM 710 C CA . TRP A 1 86 ? 7.075 2.942 -12.239 1.00 93.75 86 TRP A CA 1
ATOM 711 C C . TRP A 1 86 ? 7.142 3.795 -10.969 1.00 93.75 86 TRP A C 1
ATOM 713 O O . TRP A 1 86 ? 6.300 3.587 -10.089 1.00 93.75 86 TRP A O 1
ATOM 723 N N . PRO A 1 87 ? 8.034 4.797 -10.856 1.00 95.50 87 PRO A N 1
ATOM 724 C CA . PRO A 1 87 ? 8.030 5.697 -9.711 1.00 95.50 87 PRO A CA 1
ATOM 725 C C . PRO A 1 87 ? 6.691 6.399 -9.471 1.00 95.50 87 PRO A C 1
ATOM 727 O O . PRO A 1 87 ? 6.213 6.444 -8.339 1.00 95.50 87 PRO A O 1
ATOM 730 N N . GLY A 1 88 ? 6.033 6.879 -10.533 1.00 96.19 88 GLY A N 1
ATOM 731 C CA . GLY A 1 88 ? 4.729 7.546 -10.429 1.00 96.19 88 GLY A CA 1
ATOM 732 C C . GLY A 1 88 ? 3.607 6.604 -9.980 1.00 96.19 88 GLY A C 1
ATOM 733 O O . GLY A 1 88 ? 2.713 6.987 -9.218 1.00 96.19 88 GLY A O 1
ATOM 734 N N . ARG A 1 89 ? 3.677 5.334 -10.392 1.00 96.00 89 ARG A N 1
ATOM 735 C CA . ARG A 1 89 ? 2.754 4.288 -9.932 1.00 96.00 89 ARG A CA 1
ATOM 736 C C . ARG A 1 89 ? 2.940 3.983 -8.446 1.00 96.00 89 ARG A C 1
ATOM 738 O O . ARG A 1 89 ? 1.958 3.934 -7.709 1.00 96.00 89 ARG A O 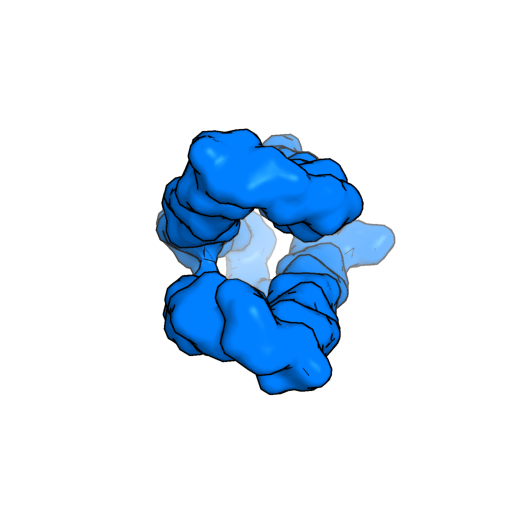1
ATOM 745 N N . LEU A 1 90 ? 4.184 3.846 -7.988 1.00 97.12 90 LEU A N 1
ATOM 746 C CA . LEU A 1 90 ? 4.489 3.628 -6.570 1.00 97.12 90 LEU A CA 1
ATOM 747 C C . LEU A 1 90 ? 4.126 4.842 -5.711 1.00 97.12 90 LEU A C 1
ATOM 749 O O . LEU A 1 90 ? 3.587 4.678 -4.618 1.00 97.12 90 LEU A O 1
ATOM 753 N N . TRP A 1 91 ? 4.323 6.054 -6.230 1.00 97.50 91 TRP A N 1
ATOM 754 C CA . TRP A 1 91 ? 3.876 7.283 -5.578 1.00 97.50 91 TRP A CA 1
ATOM 755 C C . TRP A 1 91 ? 2.364 7.290 -5.327 1.00 97.50 91 TRP A C 1
ATOM 757 O O . TRP A 1 91 ? 1.911 7.675 -4.251 1.00 97.50 91 TRP A O 1
ATOM 767 N N . SER A 1 92 ? 1.571 6.800 -6.282 1.00 97.44 92 SER A N 1
ATOM 768 C CA . SER A 1 92 ? 0.114 6.704 -6.123 1.00 97.44 92 SER A CA 1
ATOM 769 C C . SER A 1 92 ? -0.280 5.786 -4.957 1.00 97.44 92 SER A C 1
ATOM 771 O O . SER A 1 92 ? -1.175 6.134 -4.183 1.00 97.44 92 SER A O 1
ATOM 773 N N . LEU A 1 93 ? 0.439 4.672 -4.760 1.00 97.56 93 LEU A N 1
ATOM 774 C CA . LEU A 1 93 ? 0.254 3.795 -3.596 1.00 97.56 93 LEU A CA 1
ATOM 775 C C . LEU A 1 93 ? 0.637 4.498 -2.289 1.00 97.56 93 LEU A C 1
ATOM 777 O O . LEU A 1 93 ? -0.101 4.425 -1.309 1.00 97.56 93 LEU A O 1
ATOM 781 N N . GLN A 1 94 ? 1.746 5.241 -2.269 1.00 97.88 94 GLN A N 1
ATOM 782 C CA . GLN A 1 94 ? 2.141 6.027 -1.094 1.00 97.88 94 GLN A CA 1
ATOM 783 C C . GLN A 1 94 ? 1.081 7.069 -0.720 1.00 97.88 94 GLN A C 1
ATOM 785 O O . GLN A 1 94 ? 0.750 7.215 0.455 1.00 97.88 94 GLN A O 1
ATOM 790 N N . GLN A 1 95 ? 0.485 7.737 -1.710 1.00 98.19 95 GLN A N 1
ATOM 791 C CA . GLN A 1 95 ? -0.617 8.677 -1.494 1.00 98.19 95 GLN A CA 1
ATOM 792 C C . GLN A 1 95 ? -1.898 7.987 -1.007 1.00 98.19 95 GLN A C 1
ATOM 794 O O . GLN A 1 95 ? -2.668 8.577 -0.247 1.00 98.19 95 GLN A O 1
ATOM 799 N N . ALA A 1 96 ? -2.163 6.745 -1.419 1.00 97.69 96 ALA A N 1
ATOM 800 C CA . ALA A 1 96 ? -3.260 5.953 -0.866 1.00 97.69 96 ALA A CA 1
ATOM 801 C C . ALA A 1 96 ? -3.018 5.615 0.616 1.00 97.69 96 ALA A C 1
ATOM 803 O O . ALA A 1 96 ? -3.921 5.811 1.432 1.00 97.69 96 ALA A O 1
ATOM 804 N N . ILE A 1 97 ? -1.791 5.215 0.976 1.00 97.94 97 ILE A N 1
ATOM 805 C CA . ILE A 1 97 ? -1.396 4.973 2.373 1.00 97.94 97 ILE A CA 1
ATOM 806 C C . ILE A 1 97 ? -1.523 6.250 3.207 1.00 97.94 97 ILE A C 1
ATOM 808 O O . ILE A 1 97 ? -2.124 6.222 4.277 1.00 97.94 97 ILE A O 1
ATOM 812 N N . TYR A 1 98 ? -1.003 7.375 2.715 1.00 97.31 98 TYR A N 1
ATOM 813 C CA . TYR A 1 98 ? -1.045 8.653 3.424 1.00 97.31 98 TYR A CA 1
ATOM 814 C C . TYR A 1 98 ? -2.479 9.136 3.672 1.00 97.31 98 TYR A C 1
ATOM 816 O O . TYR A 1 98 ? -2.817 9.542 4.780 1.00 97.31 98 TYR A O 1
ATOM 824 N N . ARG A 1 99 ? -3.360 9.027 2.669 1.00 97.69 99 ARG A N 1
ATOM 825 C CA . ARG A 1 99 ? -4.785 9.341 2.848 1.00 97.69 99 ARG A CA 1
ATOM 826 C C . ARG A 1 99 ? -5.447 8.420 3.862 1.00 97.69 99 ARG A C 1
ATOM 828 O O . ARG A 1 99 ? -6.274 8.887 4.626 1.00 97.69 99 ARG A O 1
ATOM 835 N N . LEU A 1 100 ? -5.113 7.128 3.866 1.00 97.50 100 LEU A N 1
ATOM 836 C CA . LEU A 1 100 ? -5.660 6.214 4.863 1.00 97.50 100 LEU A CA 1
ATOM 837 C C . LEU A 1 100 ? -5.187 6.582 6.271 1.00 97.50 100 LEU A C 1
ATOM 839 O O . LEU A 1 100 ? -6.028 6.649 7.151 1.00 97.50 100 LEU A O 1
ATOM 843 N N . LEU A 1 101 ? -3.898 6.884 6.454 1.00 97.12 101 LEU A N 1
ATOM 844 C CA . LEU A 1 101 ? -3.336 7.347 7.728 1.00 97.12 101 LEU A CA 1
ATOM 845 C C . LEU A 1 101 ? -4.032 8.606 8.259 1.00 97.12 101 LEU A C 1
ATOM 847 O O . LEU A 1 101 ? -4.311 8.675 9.445 1.00 97.12 101 LEU A O 1
ATOM 851 N N . ASN A 1 102 ? -4.336 9.574 7.391 1.00 96.50 102 ASN A N 1
ATOM 852 C CA . ASN A 1 102 ? -5.026 10.807 7.789 1.00 96.50 102 ASN A CA 1
ATOM 853 C C . ASN A 1 102 ? -6.495 10.603 8.188 1.00 96.50 102 ASN A C 1
ATOM 855 O O . ASN A 1 102 ? -7.084 11.503 8.779 1.00 96.50 102 ASN A O 1
ATOM 859 N N . ASP A 1 103 ? -7.088 9.472 7.809 1.00 95.25 103 ASP A N 1
ATOM 860 C CA . ASP A 1 103 ? -8.496 9.168 8.056 1.00 95.25 103 ASP A CA 1
ATOM 861 C C . ASP A 1 103 ? -8.706 8.186 9.226 1.00 95.25 103 ASP A C 1
ATOM 863 O O . ASP A 1 103 ? -9.857 7.854 9.524 1.00 95.25 103 ASP A O 1
ATOM 867 N N . LEU A 1 104 ? -7.622 7.690 9.843 1.00 93.56 104 LEU A N 1
ATOM 868 C CA . LEU A 1 104 ? -7.657 6.888 11.075 1.00 93.56 104 LEU A CA 1
ATOM 869 C C . LEU A 1 104 ? -7.971 7.763 12.290 1.00 93.56 104 LEU A C 1
ATOM 871 O O . LEU A 1 104 ? -8.731 7.255 13.148 1.00 93.56 104 LEU A O 1
#

Secondary structure (DSSP, 8-state):
--HHHHHHHHHHHHHHHHHHHHTSGGGHHHHHHHHHHHHHHHTTTTGGGTS-GGGHHHHHHHHHHHHHHHHHHHHHHHHTTT-SSHHHHHHHHHHHHHHHHHT-

Radius of gyration: 13.75 Å; chains: 1; bounding box: 34×21×36 Å

pLDDT: mean 95.65, std 4.06, range [68.69, 98.31]